Protein AF-A0A1G4Y9M9-F1 (afdb_monomer_lite)

Foldseek 3Di:
DKDWDQDDPRQTKIFWAFDADPVGTQWIDDDPWIKGFPDFPDWDDDPQKIWTWTFIFTDDPDDRHGDFIWIWMQGVVVRTIITRDGDD

Organism: NCBI:txid1960309

Structure (mmCIF, N/CA/C/O backbone):
data_AF-A0A1G4Y9M9-F1
#
_entry.id   AF-A0A1G4Y9M9-F1
#
loop_
_atom_site.group_PDB
_atom_site.id
_atom_site.type_symbol
_atom_site.label_atom_id
_atom_site.label_alt_id
_atom_site.label_comp_id
_atom_site.label_asym_id
_atom_site.label_entity_id
_atom_site.label_seq_id
_atom_site.pdbx_PDB_ins_code
_atom_site.Cartn_x
_atom_site.Cartn_y
_atom_site.Cartn_z
_atom_site.occupancy
_atom_site.B_iso_or_equiv
_atom_site.auth_seq_id
_atom_site.auth_comp_id
_atom_site.auth_asym_id
_atom_site.auth_atom_id
_atom_site.pdbx_PDB_model_num
ATOM 1 N N . MET A 1 1 ? -12.696 3.577 -6.878 1.00 46.06 1 MET A N 1
ATOM 2 C CA . MET A 1 1 ? -12.579 2.609 -7.992 1.00 46.06 1 MET A CA 1
ATOM 3 C C . MET A 1 1 ? -11.315 1.807 -7.781 1.00 46.06 1 MET A C 1
ATOM 5 O O . MET A 1 1 ? -10.288 2.403 -7.506 1.00 46.06 1 MET A O 1
ATOM 9 N N . ASN A 1 2 ? -11.403 0.487 -7.848 1.00 58.62 2 ASN A N 1
ATOM 10 C CA . ASN A 1 2 ? -10.300 -0.429 -7.593 1.00 58.62 2 ASN A CA 1
ATOM 11 C C . ASN A 1 2 ? -10.337 -1.486 -8.695 1.00 58.62 2 ASN A C 1
ATOM 13 O O . ASN A 1 2 ? -11.415 -2.021 -8.966 1.00 58.62 2 ASN A O 1
ATOM 17 N N . ARG A 1 3 ? -9.214 -1.712 -9.376 1.00 70.69 3 ARG A N 1
ATOM 18 C CA . ARG A 1 3 ? -9.150 -2.599 -10.539 1.00 70.69 3 ARG A CA 1
ATOM 19 C C . ARG A 1 3 ? -8.212 -3.748 -10.230 1.00 70.69 3 ARG A C 1
ATOM 21 O O . ARG A 1 3 ? -7.015 -3.555 -10.077 1.00 70.69 3 ARG A O 1
ATOM 28 N N . VAL A 1 4 ? -8.756 -4.953 -10.175 1.00 67.31 4 VAL A N 1
ATOM 29 C CA . VAL A 1 4 ? -7.942 -6.159 -10.052 1.00 67.31 4 VAL A CA 1
ATOM 30 C C . VAL A 1 4 ? -7.308 -6.449 -11.412 1.00 67.31 4 VAL A C 1
ATOM 32 O O . VAL A 1 4 ? -8.006 -6.524 -12.423 1.00 67.31 4 VAL A O 1
ATOM 35 N N . LEU A 1 5 ? -5.985 -6.567 -11.438 1.00 68.50 5 LEU A N 1
ATOM 36 C CA . LEU A 1 5 ? -5.199 -6.936 -12.606 1.00 68.50 5 LEU A CA 1
ATOM 37 C C . LEU A 1 5 ? -4.644 -8.348 -12.390 1.00 68.50 5 LEU A C 1
ATOM 39 O O . LEU A 1 5 ? -4.045 -8.669 -11.365 1.00 68.50 5 LEU A O 1
ATOM 43 N N . VAL A 1 6 ? -4.834 -9.222 -13.368 1.00 62.00 6 VAL A N 1
ATOM 44 C CA . VAL A 1 6 ? -4.215 -10.549 -13.335 1.00 62.00 6 VAL A CA 1
ATOM 45 C C . VAL A 1 6 ? -2.845 -10.418 -13.988 1.00 62.00 6 VAL A C 1
ATOM 47 O O . VAL A 1 6 ? -2.753 -10.169 -15.189 1.00 62.00 6 VAL A O 1
ATOM 50 N N . GLY A 1 7 ? -1.781 -10.512 -13.189 1.00 55.38 7 GLY A N 1
ATOM 51 C CA . GLY A 1 7 ? -0.409 -10.454 -13.685 1.00 55.38 7 GLY A CA 1
ATOM 52 C C . GLY A 1 7 ? -0.001 -11.751 -14.388 1.00 55.38 7 GLY A C 1
ATOM 53 O O . GLY A 1 7 ? -0.499 -12.836 -14.068 1.00 55.38 7 GLY A O 1
ATOM 54 N N . ALA A 1 8 ? 0.944 -11.655 -15.327 1.00 47.00 8 ALA A N 1
ATOM 55 C CA . ALA A 1 8 ? 1.551 -12.818 -15.969 1.00 47.00 8 ALA A CA 1
ATOM 56 C C . ALA A 1 8 ? 2.205 -13.721 -14.900 1.00 47.00 8 ALA A C 1
ATOM 58 O O . ALA A 1 8 ? 3.066 -13.277 -14.142 1.00 47.00 8 ALA A O 1
ATOM 59 N N . GLY A 1 9 ? 1.744 -14.973 -14.796 1.00 58.56 9 GLY A N 1
ATOM 60 C CA . GLY A 1 9 ? 2.160 -15.928 -13.755 1.00 58.56 9 GLY A CA 1
ATOM 61 C C . GLY A 1 9 ? 1.109 -16.233 -12.675 1.00 58.56 9 GLY A C 1
ATOM 62 O O . GLY A 1 9 ? 1.452 -16.827 -11.656 1.00 58.56 9 GLY A O 1
ATOM 63 N N . GLY A 1 10 ? -0.153 -15.822 -12.856 1.00 57.31 10 GLY A N 1
ATOM 64 C CA . GLY A 1 10 ? -1.272 -16.201 -11.974 1.00 57.31 10 GLY A CA 1
ATOM 65 C C . GLY A 1 10 ? -1.331 -15.445 -10.641 1.00 57.31 10 GLY A C 1
ATOM 66 O O . GLY A 1 10 ? -2.208 -15.699 -9.817 1.00 57.31 10 GLY A O 1
ATOM 67 N N . ARG A 1 11 ? -0.422 -14.488 -10.417 1.00 61.88 11 ARG A N 1
ATOM 68 C CA . ARG A 1 11 ? -0.462 -13.597 -9.253 1.00 61.88 11 ARG A CA 1
ATOM 69 C C . ARG A 1 11 ? -1.495 -12.503 -9.507 1.00 61.88 11 ARG A C 1
ATOM 71 O O . ARG A 1 11 ? -1.357 -11.709 -10.437 1.00 61.88 11 ARG A O 1
ATOM 78 N N . THR A 1 12 ? -2.534 -12.477 -8.681 1.00 68.12 12 THR A N 1
ATOM 79 C CA . THR A 1 12 ? -3.535 -11.408 -8.700 1.00 68.12 12 THR A CA 1
ATOM 80 C C . THR A 1 12 ? -2.921 -10.176 -8.048 1.00 68.12 12 THR A C 1
ATOM 82 O O . THR A 1 12 ? -2.591 -10.214 -6.866 1.00 68.12 12 THR A O 1
ATOM 85 N N . VAL A 1 13 ? -2.725 -9.111 -8.822 1.00 81.75 13 VAL A N 1
ATOM 86 C CA . VAL A 1 13 ? -2.234 -7.821 -8.331 1.00 81.75 13 VAL A CA 1
ATOM 87 C C . VAL A 1 13 ? -3.360 -6.805 -8.417 1.00 81.75 13 VAL A C 1
ATOM 89 O O . VAL A 1 13 ? -4.134 -6.770 -9.367 1.00 81.75 13 VAL A O 1
ATOM 92 N N . GLU A 1 14 ? -3.506 -5.977 -7.401 1.00 88.12 14 GLU A N 1
ATOM 93 C CA . GLU A 1 14 ? -4.663 -5.097 -7.290 1.00 88.12 14 GLU A CA 1
ATOM 94 C C . GLU A 1 14 ? -4.233 -3.649 -7.502 1.00 88.12 14 GLU A C 1
ATOM 96 O O . GLU A 1 14 ? -3.388 -3.145 -6.773 1.00 88.12 14 GLU A O 1
ATOM 101 N N . GLN A 1 15 ? -4.779 -2.964 -8.507 1.00 89.88 15 GLN A N 1
ATOM 102 C CA . GLN A 1 15 ? -4.473 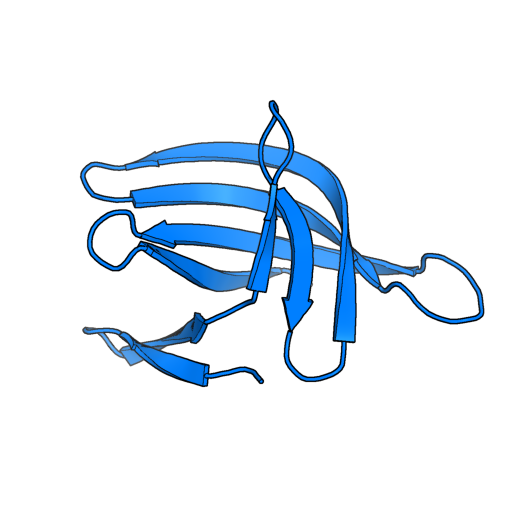-1.555 -8.722 1.00 89.88 15 GLN A CA 1
ATOM 103 C C . GLN A 1 15 ? -5.114 -0.714 -7.622 1.00 89.88 15 GLN A C 1
ATOM 105 O O . GLN A 1 15 ? -6.339 -0.601 -7.540 1.00 89.88 15 GLN A O 1
ATOM 110 N N . VAL A 1 16 ? -4.270 -0.067 -6.828 1.00 91.75 16 VAL A N 1
ATOM 111 C CA . VAL A 1 16 ? -4.682 0.787 -5.717 1.00 91.75 16 VAL A CA 1
ATOM 112 C C . VAL A 1 16 ? -4.336 2.235 -6.016 1.00 91.75 16 VAL A C 1
ATOM 114 O O . VAL A 1 16 ? -3.351 2.536 -6.687 1.00 91.75 16 VAL A O 1
ATOM 117 N N . LEU A 1 17 ? -5.153 3.152 -5.509 1.00 90.94 17 LEU A N 1
ATOM 118 C CA . LEU A 1 17 ? -4.777 4.560 -5.490 1.00 90.94 17 LEU A CA 1
ATOM 119 C C . LEU A 1 17 ? -3.851 4.777 -4.298 1.00 90.94 17 LEU A C 1
ATOM 121 O O . LEU A 1 17 ? -4.153 4.297 -3.208 1.00 90.94 17 LEU A O 1
ATOM 125 N N . VAL A 1 18 ? -2.755 5.503 -4.487 1.00 92.12 18 VAL A N 1
ATOM 126 C CA . VAL A 1 18 ? -1.780 5.770 -3.426 1.00 92.12 18 VAL A CA 1
ATOM 127 C C . VAL A 1 18 ? -1.426 7.247 -3.436 1.00 92.12 18 VAL A C 1
ATOM 129 O O . VAL A 1 18 ? -1.058 7.804 -4.468 1.00 92.12 18 VAL A O 1
ATOM 132 N N . GLU A 1 19 ? -1.514 7.861 -2.267 1.00 92.44 19 GLU A N 1
ATOM 133 C CA . GLU A 1 19 ? -0.992 9.190 -1.988 1.00 92.44 19 GLU A CA 1
ATOM 134 C C . GLU A 1 19 ? 0.466 9.062 -1.544 1.00 92.44 19 GLU A C 1
ATOM 136 O O . GLU A 1 19 ? 0.807 8.207 -0.719 1.00 92.44 19 GLU A O 1
ATOM 141 N N . ARG A 1 20 ? 1.333 9.907 -2.104 1.00 87.94 20 ARG A N 1
ATOM 142 C CA . ARG A 1 20 ? 2.776 9.913 -1.846 1.00 87.94 20 ARG A CA 1
ATOM 143 C C . ARG A 1 20 ? 3.193 11.220 -1.190 1.00 87.94 20 ARG A C 1
ATOM 145 O O . ARG A 1 20 ? 2.724 12.280 -1.593 1.00 87.94 20 ARG A O 1
ATOM 152 N N . ALA A 1 21 ? 4.142 11.136 -0.270 1.00 85.12 21 ALA A N 1
ATOM 153 C CA . ALA A 1 21 ? 4.951 12.265 0.172 1.00 85.12 21 ALA A CA 1
ATOM 154 C C . ALA A 1 21 ? 6.407 12.079 -0.287 1.00 85.12 21 ALA A C 1
ATOM 156 O O . ALA A 1 21 ? 6.747 11.073 -0.913 1.00 85.12 21 ALA A O 1
ATOM 157 N N . ALA A 1 22 ? 7.281 13.027 0.060 1.00 78.62 22 ALA A N 1
ATOM 158 C CA . ALA A 1 22 ? 8.705 12.989 -0.288 1.00 78.62 22 ALA A CA 1
ATOM 159 C C . ALA A 1 22 ? 9.423 11.686 0.141 1.00 78.62 22 ALA A C 1
ATOM 161 O O . ALA A 1 22 ? 10.417 11.314 -0.470 1.00 78.62 22 ALA A O 1
ATOM 162 N N . GLY A 1 23 ? 8.903 10.980 1.155 1.00 78.69 23 GLY A N 1
ATOM 163 C CA . GLY A 1 23 ? 9.442 9.713 1.667 1.00 78.69 23 GLY A CA 1
ATOM 164 C C . GLY A 1 23 ? 8.760 8.437 1.152 1.00 78.69 23 GLY A C 1
ATOM 165 O O . GLY A 1 23 ? 9.106 7.353 1.610 1.00 78.69 23 GLY A O 1
ATOM 166 N N . GLY A 1 24 ? 7.791 8.536 0.233 1.00 84.00 24 GLY A N 1
ATOM 167 C CA . GLY A 1 24 ? 7.070 7.381 -0.313 1.00 84.00 24 GLY A CA 1
ATOM 168 C C . GLY A 1 24 ? 5.567 7.372 0.002 1.00 84.00 24 GLY A C 1
ATOM 169 O O . GLY A 1 24 ? 4.972 8.436 0.196 1.00 84.00 24 GLY A O 1
ATOM 170 N N . PRO A 1 25 ? 4.911 6.198 -0.030 1.00 89.56 25 PRO A N 1
ATOM 171 C CA . PRO A 1 25 ? 3.466 6.087 0.154 1.00 89.56 25 PRO A CA 1
ATOM 172 C C . PRO A 1 25 ? 3.053 6.468 1.582 1.00 89.56 25 PRO A C 1
ATOM 174 O O . PRO A 1 25 ? 3.560 5.904 2.544 1.00 89.56 25 PRO A O 1
ATOM 177 N N . VAL A 1 26 ? 2.109 7.403 1.711 1.00 91.12 26 VAL A N 1
ATOM 178 C CA . VAL A 1 26 ? 1.561 7.846 3.009 1.00 91.12 26 VAL A CA 1
ATOM 179 C C . VAL A 1 26 ? 0.138 7.354 3.238 1.00 91.12 26 VAL A C 1
ATOM 181 O O . VAL A 1 26 ? -0.276 7.131 4.374 1.00 91.12 26 VAL A O 1
ATOM 184 N N . ARG A 1 27 ? -0.634 7.147 2.168 1.00 91.88 27 ARG A N 1
ATOM 185 C CA . ARG A 1 27 ? -2.003 6.623 2.235 1.00 91.88 27 ARG A CA 1
ATOM 186 C C . ARG A 1 27 ? -2.323 5.843 0.978 1.00 91.88 27 ARG A C 1
ATOM 188 O O . ARG A 1 27 ? -1.793 6.144 -0.087 1.00 91.88 27 ARG A O 1
ATOM 195 N N . PHE A 1 28 ? -3.225 4.879 1.077 1.00 92.56 28 PHE A N 1
ATOM 196 C CA . PHE A 1 28 ? -3.744 4.193 -0.097 1.00 92.56 28 PHE A CA 1
ATOM 197 C C . PHE A 1 28 ? -5.205 3.786 0.062 1.00 92.56 28 PHE A C 1
ATOM 199 O O . PHE A 1 28 ? -5.731 3.638 1.169 1.00 92.56 28 PHE A O 1
ATOM 206 N N . TRP A 1 29 ? -5.874 3.609 -1.072 1.00 91.38 29 TRP A N 1
ATOM 207 C CA . TRP A 1 29 ? -7.266 3.197 -1.143 1.00 91.38 29 TRP A CA 1
ATOM 208 C C . TRP A 1 29 ? -7.373 1.852 -1.832 1.00 91.38 29 TRP A C 1
ATOM 210 O O . TRP A 1 29 ? -6.924 1.669 -2.966 1.00 91.38 29 TRP A O 1
ATOM 220 N N . ARG A 1 30 ? -8.027 0.929 -1.132 1.00 87.25 30 ARG A N 1
ATOM 221 C CA . ARG A 1 30 ? -8.295 -0.431 -1.576 1.00 87.25 30 ARG A CA 1
ATOM 222 C C . ARG A 1 30 ? -9.805 -0.651 -1.552 1.00 87.25 30 ARG A C 1
ATOM 224 O O . ARG A 1 30 ? -10.424 -0.690 -0.488 1.00 87.25 30 ARG A O 1
ATOM 231 N N . GLY A 1 31 ? -10.430 -0.752 -2.720 1.00 86.00 31 GLY A N 1
ATOM 232 C CA . GLY A 1 31 ? -11.890 -0.834 -2.839 1.00 86.00 31 GLY A CA 1
ATOM 233 C C . GLY A 1 31 ? -12.574 0.419 -2.285 1.00 86.00 31 GLY A C 1
ATOM 234 O O . GLY A 1 31 ? -12.399 1.509 -2.826 1.00 86.00 31 GLY A O 1
ATOM 235 N N . GLN A 1 32 ? -13.358 0.249 -1.218 1.00 83.50 32 GLN A N 1
ATOM 236 C CA . GLN A 1 32 ? -13.975 1.341 -0.448 1.00 83.50 32 GLN A CA 1
ATOM 237 C C . GLN A 1 32 ? -13.200 1.680 0.840 1.00 83.50 32 GLN A C 1
ATOM 239 O O . GLN A 1 32 ? -13.556 2.619 1.547 1.00 83.50 32 GLN A O 1
ATOM 244 N N . GLY A 1 33 ? -12.158 0.912 1.174 1.00 86.56 33 GLY A N 1
ATOM 245 C CA . GLY A 1 33 ? -11.341 1.124 2.364 1.00 86.56 33 GLY A CA 1
ATOM 246 C C . GLY A 1 33 ? -10.234 2.147 2.126 1.00 86.56 33 GLY A C 1
ATOM 247 O O . GLY A 1 33 ? -9.567 2.120 1.091 1.00 86.56 33 GLY A O 1
ATOM 248 N N . ARG A 1 34 ? -10.016 3.019 3.114 1.00 90.94 34 ARG A N 1
ATOM 249 C CA . ARG A 1 34 ? -8.857 3.913 3.190 1.00 90.94 34 ARG A CA 1
ATOM 250 C C . ARG A 1 34 ? -7.875 3.381 4.228 1.00 90.94 34 ARG A C 1
ATOM 252 O O . ARG A 1 34 ? -8.285 3.025 5.334 1.00 90.94 34 ARG A O 1
ATOM 259 N N . TYR A 1 35 ? -6.601 3.365 3.872 1.00 91.19 35 TYR A N 1
ATOM 260 C CA . 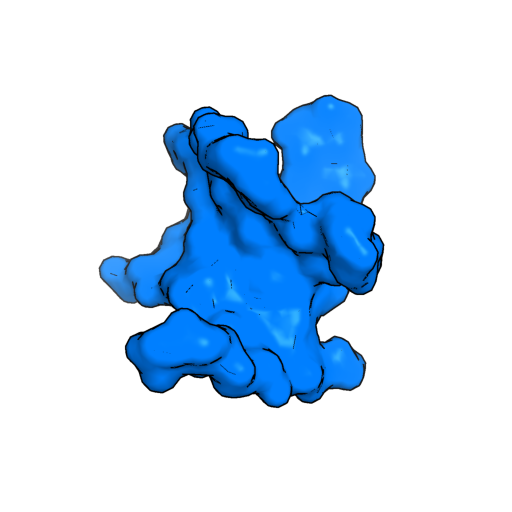TYR A 1 35 ? -5.509 2.882 4.702 1.00 91.19 35 TYR A CA 1
ATOM 261 C C . TYR A 1 35 ? -4.457 3.979 4.817 1.00 91.19 35 TYR A C 1
ATOM 263 O O . TYR A 1 35 ? -4.109 4.622 3.826 1.00 91.19 35 TYR A O 1
ATOM 271 N N . GLU A 1 36 ? -3.982 4.218 6.031 1.00 91.44 36 GLU A N 1
ATOM 272 C CA . GLU A 1 36 ? -2.894 5.155 6.302 1.00 91.44 36 GLU A CA 1
ATOM 273 C C . GLU A 1 36 ? -1.631 4.359 6.562 1.00 91.44 36 GLU A C 1
ATOM 275 O O . GLU A 1 36 ? -1.645 3.426 7.362 1.00 91.44 36 GLU A O 1
ATOM 280 N N . VAL A 1 37 ? -0.558 4.711 5.866 1.00 90.50 37 VAL A N 1
ATOM 281 C CA . VAL A 1 37 ? 0.756 4.126 6.098 1.00 90.50 37 VAL A CA 1
ATOM 282 C C . VAL A 1 37 ? 1.294 4.732 7.385 1.00 90.50 37 VAL A C 1
ATOM 284 O O . VAL A 1 37 ? 1.533 5.935 7.458 1.00 90.50 37 VAL A O 1
ATOM 287 N N . GLY A 1 38 ? 1.431 3.899 8.412 1.00 86.38 38 GLY A N 1
ATOM 288 C CA . GLY A 1 38 ? 2.011 4.302 9.688 1.00 86.38 38 GLY A CA 1
ATOM 289 C C . GLY A 1 38 ? 3.533 4.254 9.643 1.00 86.38 38 GLY A C 1
ATOM 290 O O . GLY A 1 38 ? 4.194 5.203 10.054 1.00 86.38 38 GLY A O 1
ATOM 291 N N . GLN A 1 39 ? 4.081 3.164 9.104 1.00 85.88 39 GLN A N 1
ATOM 292 C CA . GLN A 1 39 ? 5.520 2.936 9.039 1.00 85.88 39 GLN A CA 1
ATOM 293 C C . GLN A 1 39 ? 5.913 2.313 7.700 1.00 85.88 39 GLN A C 1
ATOM 295 O O . GLN A 1 39 ? 5.270 1.382 7.210 1.00 85.88 39 GLN A O 1
ATOM 300 N N . LEU A 1 40 ? 7.004 2.812 7.120 1.00 88.75 40 LEU A N 1
ATOM 301 C CA . LEU A 1 40 ? 7.700 2.138 6.033 1.00 88.75 40 LEU A CA 1
ATOM 302 C C . LEU A 1 40 ? 8.610 1.066 6.642 1.00 88.75 40 LEU A C 1
ATOM 304 O O . LEU A 1 40 ? 9.568 1.394 7.334 1.00 88.75 40 LEU A O 1
ATOM 308 N N . VAL A 1 41 ? 8.298 -0.202 6.391 1.00 88.81 41 VAL A N 1
ATOM 309 C CA . VAL A 1 41 ? 9.082 -1.350 6.873 1.00 88.81 41 VAL A CA 1
ATOM 310 C C . VAL A 1 41 ? 10.308 -1.558 5.998 1.00 88.81 41 VAL A C 1
ATOM 312 O O . VAL A 1 41 ? 11.403 -1.805 6.489 1.00 88.81 41 VAL A O 1
ATOM 315 N N . GLU A 1 42 ? 10.115 -1.496 4.682 1.00 90.62 42 GLU A N 1
ATOM 316 C CA . GLU A 1 42 ? 11.157 -1.803 3.711 1.00 90.62 42 GLU A CA 1
ATOM 317 C C . GLU A 1 42 ? 10.883 -1.063 2.403 1.00 90.62 42 GLU A C 1
ATOM 319 O O . GLU A 1 42 ? 9.742 -0.986 1.944 1.00 90.62 42 GLU A O 1
ATOM 324 N N . HIS A 1 43 ? 11.936 -0.565 1.762 1.00 91.06 43 HIS A N 1
ATOM 325 C CA . HIS A 1 43 ? 11.893 -0.097 0.381 1.00 91.06 43 HIS A CA 1
ATOM 326 C C . HIS A 1 43 ? 12.955 -0.838 -0.423 1.00 91.06 43 HIS A C 1
ATOM 328 O O . HIS A 1 43 ? 14.121 -0.881 -0.036 1.00 91.06 43 HIS A O 1
ATOM 334 N N . ARG A 1 44 ? 12.541 -1.445 -1.534 1.00 91.12 44 ARG A N 1
ATOM 335 C CA . ARG A 1 44 ? 13.415 -2.165 -2.460 1.00 91.12 44 ARG A CA 1
ATOM 336 C C . ARG A 1 44 ? 13.208 -1.656 -3.873 1.00 91.12 44 ARG A C 1
ATOM 338 O O . ARG A 1 44 ? 12.079 -1.436 -4.310 1.00 91.12 44 ARG A O 1
ATOM 345 N N . VAL A 1 45 ? 14.308 -1.509 -4.595 1.00 87.38 45 VAL A N 1
ATOM 346 C CA . VAL A 1 45 ? 14.309 -1.160 -6.015 1.00 87.38 45 VAL A CA 1
ATOM 347 C C . VAL A 1 45 ? 14.671 -2.415 -6.797 1.00 87.38 45 VAL A C 1
ATOM 349 O O . VAL A 1 45 ? 15.730 -2.998 -6.585 1.00 87.38 45 VAL A O 1
ATOM 352 N N . GLU A 1 46 ? 13.772 -2.847 -7.671 1.00 84.69 46 GLU A N 1
ATOM 353 C CA . GLU A 1 46 ? 13.985 -3.928 -8.630 1.00 84.69 46 GLU A CA 1
ATOM 354 C C . GLU A 1 46 ? 14.076 -3.333 -10.046 1.00 84.69 46 GLU A C 1
ATOM 356 O O . GLU A 1 46 ? 13.708 -2.179 -10.264 1.00 84.69 46 GLU A O 1
ATOM 361 N N . VAL A 1 47 ? 14.570 -4.120 -11.009 1.00 78.69 47 VAL A N 1
ATOM 362 C CA . VAL A 1 47 ? 14.965 -3.654 -12.358 1.00 78.69 47 VAL A CA 1
ATOM 363 C C . VAL A 1 47 ? 13.890 -2.800 -13.053 1.00 78.69 47 VAL A C 1
ATOM 365 O O . VAL A 1 47 ? 14.227 -1.773 -13.631 1.00 78.69 47 VAL A O 1
ATOM 368 N N . ASP A 1 48 ? 12.608 -3.155 -12.922 1.00 81.31 48 ASP A N 1
ATOM 369 C CA . ASP A 1 48 ? 11.490 -2.453 -13.579 1.00 81.31 48 ASP A CA 1
ATOM 370 C C . ASP A 1 48 ? 10.443 -1.887 -12.609 1.00 81.31 48 ASP A C 1
ATOM 372 O O . ASP A 1 48 ? 9.414 -1.348 -13.024 1.00 81.31 48 ASP A O 1
ATOM 376 N N . ARG A 1 49 ? 10.651 -2.037 -11.298 1.00 83.94 49 ARG A N 1
ATOM 377 C CA . ARG A 1 49 ? 9.635 -1.675 -10.306 1.00 83.94 49 ARG A CA 1
ATOM 378 C C . ARG A 1 49 ? 10.239 -1.374 -8.953 1.00 83.94 49 ARG A C 1
ATOM 380 O O . ARG A 1 49 ? 11.262 -1.920 -8.559 1.00 83.94 49 ARG A O 1
ATOM 387 N N . GLN A 1 50 ? 9.555 -0.527 -8.208 1.00 89.62 50 GLN A N 1
ATOM 388 C CA . GLN A 1 50 ? 9.916 -0.237 -6.827 1.00 89.62 50 GLN A CA 1
ATOM 389 C C . GLN A 1 50 ? 8.876 -0.861 -5.908 1.00 89.62 50 GLN A C 1
ATOM 391 O O . GLN A 1 50 ? 7.683 -0.784 -6.200 1.00 89.62 50 GLN A O 1
ATOM 396 N N . VAL A 1 51 ? 9.323 -1.485 -4.823 1.00 90.81 51 VAL A N 1
ATOM 397 C CA . VAL A 1 51 ? 8.481 -2.186 -3.854 1.00 90.81 51 VAL A CA 1
ATOM 398 C C . VAL A 1 51 ? 8.634 -1.520 -2.492 1.00 90.81 51 VAL A C 1
ATOM 400 O O . VAL A 1 51 ? 9.744 -1.364 -1.991 1.00 90.81 51 VAL A O 1
ATOM 403 N N . TRP A 1 52 ? 7.515 -1.151 -1.880 1.00 92.81 52 TRP A N 1
ATOM 404 C CA . TRP A 1 52 ? 7.432 -0.609 -0.530 1.00 92.81 52 TRP A C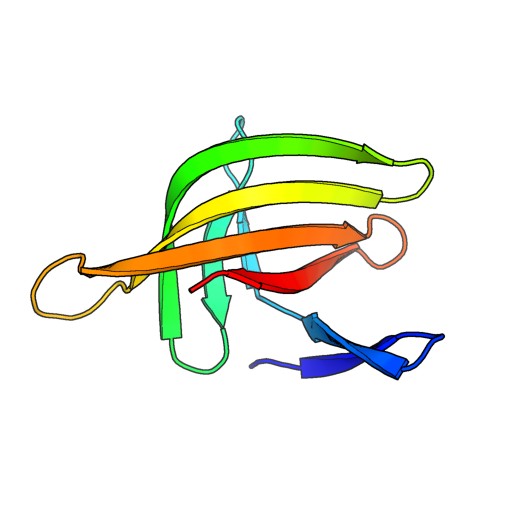A 1
ATOM 405 C C . TRP A 1 52 ? 6.620 -1.566 0.324 1.00 92.81 52 TRP A C 1
ATOM 407 O O . TRP A 1 52 ? 5.443 -1.803 0.050 1.00 92.81 52 TRP A O 1
ATOM 417 N N . ARG A 1 53 ? 7.242 -2.088 1.373 1.00 93.62 53 ARG A N 1
ATOM 418 C CA . ARG A 1 53 ? 6.551 -2.796 2.439 1.00 93.62 53 ARG A CA 1
ATOM 419 C C . ARG A 1 53 ? 6.165 -1.791 3.505 1.00 93.62 53 ARG A C 1
ATOM 421 O O . ARG A 1 53 ? 7.034 -1.139 4.078 1.00 93.62 53 ARG A O 1
ATOM 428 N N . VAL A 1 54 ? 4.875 -1.665 3.769 1.00 91.94 54 VAL A N 1
ATOM 429 C CA . VAL A 1 54 ? 4.336 -0.657 4.682 1.00 91.94 54 VAL A CA 1
ATOM 430 C C . VAL A 1 54 ? 3.414 -1.283 5.707 1.00 91.94 54 VAL A C 1
ATOM 432 O O . VAL A 1 54 ? 2.582 -2.120 5.372 1.00 91.94 54 VAL A O 1
ATOM 435 N N . GLU A 1 55 ? 3.522 -0.843 6.950 1.00 92.38 55 GLU A N 1
ATOM 436 C CA . GLU A 1 55 ? 2.503 -1.101 7.960 1.00 92.38 55 GLU A CA 1
ATOM 437 C C . GLU A 1 55 ? 1.393 -0.085 7.770 1.00 92.38 55 GLU A C 1
ATOM 439 O O . GLU A 1 55 ? 1.647 1.126 7.746 1.00 92.38 55 GLU A O 1
ATOM 444 N N . ALA A 1 56 ? 0.163 -0.568 7.629 1.00 91.25 56 ALA A N 1
ATOM 445 C CA . ALA A 1 56 ? -0.970 0.310 7.432 1.00 91.25 56 ALA A CA 1
ATOM 446 C C . ALA A 1 56 ? -2.023 0.128 8.514 1.00 91.25 56 ALA A C 1
ATOM 448 O O . ALA A 1 56 ? -2.285 -0.968 9.009 1.00 91.25 56 ALA A O 1
ATOM 449 N N . VAL A 1 57 ? -2.673 1.232 8.847 1.00 90.25 57 VAL A N 1
ATOM 450 C CA . VAL A 1 57 ? -3.833 1.271 9.729 1.00 90.25 57 VAL A CA 1
ATOM 451 C C . VAL A 1 57 ? -5.071 1.573 8.896 1.00 90.25 57 VAL A C 1
ATOM 453 O O . VAL A 1 57 ? -5.035 2.366 7.952 1.00 90.25 57 VAL A O 1
ATOM 456 N N . ARG A 1 58 ? -6.196 0.939 9.222 1.00 88.19 58 ARG A N 1
ATOM 457 C CA . ARG A 1 58 ? -7.462 1.210 8.543 1.00 88.19 58 ARG A CA 1
ATOM 458 C C . ARG A 1 58 ? -8.007 2.534 9.061 1.00 88.19 58 ARG A C 1
ATOM 460 O O . ARG A 1 58 ? -8.297 2.668 10.249 1.00 88.19 58 ARG A O 1
ATOM 467 N N . ALA A 1 59 ? -8.190 3.498 8.169 1.00 80.38 59 ALA A N 1
ATOM 468 C CA . ALA A 1 59 ? -8.776 4.780 8.520 1.00 80.38 59 ALA A CA 1
ATOM 469 C C . ALA A 1 59 ? -10.307 4.658 8.572 1.00 80.38 59 ALA A C 1
ATOM 471 O O . ALA A 1 59 ? -10.970 4.592 7.535 1.00 80.38 59 ALA A O 1
ATOM 472 N N . GLY A 1 60 ? -10.866 4.622 9.785 1.00 73.00 60 GLY A N 1
ATOM 473 C CA . GLY A 1 60 ? -12.306 4.586 10.064 1.00 73.00 60 GLY A CA 1
ATOM 474 C C . GLY A 1 60 ? -12.745 5.672 11.055 1.00 73.00 60 GLY A C 1
ATOM 475 O O . GLY A 1 60 ? -11.926 6.438 11.552 1.00 73.00 60 GLY A O 1
ATOM 476 N N . ARG A 1 61 ? -14.052 5.744 11.358 1.00 60.88 61 ARG A N 1
ATOM 477 C CA . ARG A 1 61 ? -14.631 6.756 12.274 1.00 60.88 61 ARG A CA 1
ATOM 478 C C . ARG A 1 61 ? -14.202 6.605 13.742 1.00 60.88 61 ARG A C 1
ATOM 480 O O . ARG A 1 61 ? -14.455 7.503 14.537 1.00 60.88 61 ARG A O 1
ATOM 487 N N . SER A 1 62 ? -13.597 5.484 14.121 1.00 57.56 62 SER A N 1
ATOM 488 C CA . SER A 1 62 ? -13.334 5.144 15.520 1.00 57.56 62 SER A CA 1
ATOM 489 C C . SER A 1 62 ? -12.032 4.347 15.598 1.00 57.56 62 SER A C 1
ATOM 491 O O . SER A 1 62 ? -12.043 3.141 15.392 1.00 57.56 62 SER A O 1
ATOM 493 N N . ARG A 1 63 ? -10.924 5.046 15.881 1.00 61.03 63 ARG A N 1
ATOM 494 C CA . ARG A 1 63 ? -9.538 4.540 15.983 1.00 61.03 63 ARG A CA 1
ATOM 495 C C . ARG A 1 63 ? -8.899 4.020 14.685 1.00 61.03 63 ARG A C 1
ATOM 497 O O . ARG A 1 63 ? -9.492 3.299 13.890 1.00 61.03 63 ARG A O 1
ATOM 504 N N . THR A 1 64 ? -7.632 4.389 14.518 1.00 67.94 64 THR A N 1
ATOM 505 C CA . THR A 1 64 ? -6.664 3.759 13.622 1.00 67.94 64 THR A CA 1
ATOM 506 C C . THR A 1 64 ? -6.373 2.354 14.145 1.00 67.94 64 THR A C 1
ATOM 508 O O . THR A 1 64 ? -5.547 2.161 15.033 1.00 67.94 64 THR A O 1
ATOM 511 N N . SER A 1 65 ? -7.104 1.360 13.644 1.00 78.81 65 SER A N 1
ATOM 512 C CA . SER A 1 65 ? -6.799 -0.047 13.918 1.00 78.81 65 SER A CA 1
ATOM 513 C C . SER A 1 65 ? -5.724 -0.521 12.951 1.00 78.81 65 SER A C 1
ATOM 515 O O . SER A 1 65 ? -5.856 -0.300 11.744 1.00 78.81 65 SER A O 1
ATOM 517 N N . PHE A 1 66 ? -4.685 -1.179 13.470 1.00 84.00 66 PHE A N 1
ATOM 518 C CA . PHE A 1 66 ? -3.707 -1.888 12.646 1.00 84.00 66 PHE A CA 1
ATOM 519 C C . PHE A 1 66 ? -4.434 -2.809 11.664 1.00 84.00 66 PHE A C 1
ATOM 521 O O . PHE A 1 66 ? -5.349 -3.536 12.050 1.00 84.00 66 PHE A O 1
ATOM 528 N N . ALA A 1 67 ? -4.084 -2.695 10.386 1.00 86.75 67 ALA A N 1
ATOM 529 C CA . ALA A 1 67 ? -4.748 -3.402 9.300 1.00 86.75 67 ALA A CA 1
ATOM 530 C C . ALA A 1 67 ? -3.863 -4.462 8.640 1.00 86.75 67 ALA A C 1
ATOM 532 O O . ALA A 1 67 ? -4.359 -5.168 7.765 1.00 86.75 67 ALA A O 1
ATOM 533 N N . GLY A 1 68 ? -2.587 -4.540 9.024 1.00 90.50 68 GLY A N 1
ATOM 534 C CA . GLY A 1 68 ? -1.609 -5.465 8.461 1.00 90.50 68 GLY A CA 1
ATOM 535 C C . GLY A 1 68 ? -0.442 -4.762 7.774 1.00 90.50 68 GLY A C 1
ATOM 536 O O . GLY A 1 68 ? -0.339 -3.528 7.740 1.00 90.50 68 GLY A O 1
ATOM 537 N N . VAL A 1 69 ? 0.432 -5.582 7.197 1.00 92.56 69 VAL A N 1
ATOM 538 C CA . VAL A 1 69 ? 1.563 -5.131 6.383 1.00 92.56 69 VAL A CA 1
ATOM 539 C C . VAL A 1 69 ? 1.229 -5.342 4.910 1.00 92.56 69 VAL A C 1
ATOM 541 O O . VAL A 1 69 ? 0.693 -6.376 4.516 1.00 92.56 69 VAL A O 1
ATOM 544 N N . PHE A 1 70 ? 1.543 -4.365 4.069 1.00 91.38 70 PHE A N 1
ATOM 54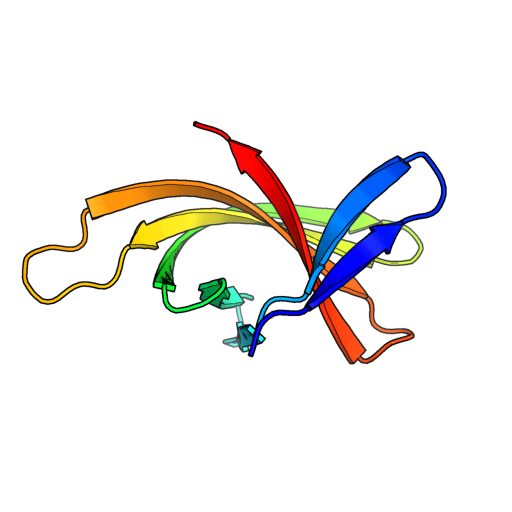5 C CA . PHE A 1 70 ? 1.189 -4.354 2.654 1.00 91.38 70 PHE A CA 1
ATOM 546 C C . PHE A 1 70 ? 2.442 -4.172 1.803 1.00 91.38 70 PHE A C 1
ATOM 548 O O . PHE A 1 70 ? 3.234 -3.268 2.055 1.00 91.38 70 PHE A O 1
ATOM 555 N N . ASP A 1 71 ? 2.593 -4.996 0.767 1.00 92.44 71 ASP A N 1
ATOM 556 C CA . ASP A 1 71 ? 3.604 -4.794 -0.271 1.00 92.44 71 ASP A CA 1
ATOM 557 C C . ASP A 1 71 ? 2.962 -4.013 -1.426 1.00 92.44 71 ASP A C 1
ATOM 559 O O . ASP A 1 71 ? 2.181 -4.559 -2.215 1.00 92.44 71 ASP A O 1
ATOM 563 N N . LEU A 1 72 ? 3.284 -2.723 -1.514 1.00 92.44 72 LEU A N 1
ATOM 564 C CA . LEU A 1 72 ? 2.894 -1.826 -2.597 1.00 92.44 72 LEU A CA 1
ATOM 565 C C . LEU A 1 72 ? 4.012 -1.753 -3.631 1.00 92.44 72 LEU A C 1
ATOM 567 O O . LEU A 1 72 ? 5.185 -1.670 -3.292 1.00 92.44 72 LEU A O 1
ATOM 571 N N . THR A 1 73 ? 3.661 -1.758 -4.907 1.00 92.00 73 THR A N 1
ATOM 572 C CA . THR A 1 73 ? 4.609 -1.676 -6.016 1.00 92.00 73 THR A CA 1
ATOM 573 C C . THR A 1 73 ? 4.245 -0.530 -6.940 1.00 92.00 73 THR A C 1
ATOM 575 O O . THR A 1 73 ? 3.086 -0.383 -7.323 1.00 92.00 73 THR A O 1
ATOM 578 N N . TRP A 1 74 ? 5.237 0.269 -7.311 1.00 90.69 74 TRP A N 1
ATOM 579 C CA . TRP A 1 74 ? 5.112 1.281 -8.352 1.00 90.69 74 TRP A CA 1
ATOM 580 C C . TRP A 1 74 ? 5.618 0.723 -9.666 1.00 90.69 74 TRP A C 1
ATOM 582 O O . TRP A 1 74 ? 6.772 0.298 -9.752 1.00 90.69 74 TRP A O 1
ATOM 592 N N . GLU A 1 75 ? 4.758 0.778 -10.675 1.00 89.38 75 GLU A N 1
ATOM 593 C CA . GLU A 1 75 ? 5.080 0.428 -12.049 1.00 89.38 75 GLU A CA 1
ATOM 594 C C . GLU A 1 75 ? 5.191 1.726 -12.868 1.00 89.38 75 GLU A C 1
ATOM 596 O O . GLU A 1 75 ? 4.165 2.272 -13.285 1.00 89.38 75 GLU A O 1
ATOM 601 N N . PRO A 1 76 ? 6.411 2.261 -13.080 1.00 83.88 76 PRO A N 1
ATOM 602 C CA . PRO A 1 76 ? 6.601 3.542 -13.762 1.00 83.88 76 PRO A CA 1
ATOM 603 C C . PRO A 1 76 ? 6.159 3.498 -15.229 1.00 83.88 76 PRO A C 1
ATOM 605 O O . PRO A 1 76 ? 5.674 4.496 -15.748 1.00 83.88 76 PRO A O 1
ATOM 608 N N . SER A 1 77 ? 6.272 2.341 -15.886 1.00 86.94 77 SER A N 1
ATOM 609 C CA . SER A 1 77 ? 5.883 2.141 -17.288 1.00 86.94 77 SER A CA 1
ATOM 610 C C . SER A 1 77 ? 4.379 2.273 -17.541 1.00 86.94 77 SER A C 1
ATOM 612 O O . SER A 1 77 ? 3.971 2.537 -18.669 1.00 86.94 77 SER A O 1
ATOM 614 N N . ALA A 1 78 ? 3.555 2.111 -16.507 1.00 86.31 78 ALA A N 1
ATOM 615 C CA . ALA A 1 78 ? 2.103 2.221 -16.597 1.00 86.31 78 ALA A CA 1
ATOM 616 C C . ALA A 1 78 ? 1.519 3.278 -15.647 1.00 86.31 78 ALA A C 1
ATOM 618 O O . ALA A 1 78 ? 0.302 3.304 -15.455 1.00 86.31 78 ALA A O 1
ATOM 619 N N . ASP A 1 79 ? 2.384 4.103 -15.045 1.00 88.06 79 ASP A N 1
ATOM 620 C CA . ASP A 1 79 ? 2.045 5.180 -14.109 1.00 88.06 79 ASP A CA 1
ATOM 621 C C . ASP A 1 79 ? 1.013 4.757 -13.045 1.00 88.06 79 ASP A C 1
ATOM 623 O O . ASP A 1 79 ? 0.013 5.427 -12.783 1.00 88.06 79 ASP A O 1
ATOM 627 N N . ARG A 1 80 ? 1.211 3.573 -12.448 1.00 89.31 80 ARG A N 1
ATOM 628 C CA . ARG A 1 80 ? 0.239 2.994 -11.510 1.00 89.31 80 ARG A CA 1
ATOM 629 C C . ARG A 1 80 ? 0.866 2.295 -10.323 1.00 89.31 80 ARG A C 1
ATOM 631 O O . ARG A 1 80 ? 1.962 1.739 -10.372 1.00 89.31 80 ARG A O 1
ATOM 638 N N . TRP A 1 81 ? 0.081 2.273 -9.255 1.00 92.06 81 TRP A N 1
ATOM 639 C CA . TRP A 1 81 ? 0.369 1.533 -8.042 1.00 92.06 81 TRP A CA 1
ATOM 640 C C 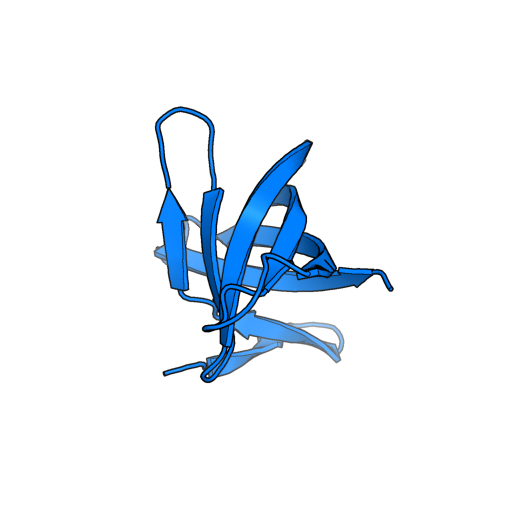. TRP A 1 81 ? -0.397 0.225 -7.983 1.00 92.06 81 TRP A C 1
ATOM 642 O O . TRP A 1 81 ? -1.588 0.166 -8.290 1.00 92.06 81 TRP A O 1
ATOM 652 N N . LEU A 1 82 ? 0.296 -0.809 -7.526 1.00 91.81 82 LEU A N 1
ATOM 653 C CA . LEU A 1 82 ? -0.219 -2.158 -7.388 1.00 91.81 82 LEU A CA 1
ATOM 654 C C . LEU A 1 82 ? -0.020 -2.633 -5.949 1.00 91.81 82 LEU A C 1
ATOM 656 O O . LEU A 1 82 ? 1.071 -2.532 -5.400 1.00 91.81 82 LEU A O 1
ATOM 660 N N . LEU A 1 83 ? -1.060 -3.189 -5.348 1.00 90.38 83 LEU A N 1
ATOM 661 C CA . LEU A 1 83 ? -0.976 -3.991 -4.143 1.00 90.38 83 LEU A CA 1
ATOM 662 C C . LEU A 1 83 ? -0.646 -5.428 -4.556 1.00 90.38 83 LEU A C 1
ATOM 664 O O . LEU A 1 83 ? -1.418 -6.0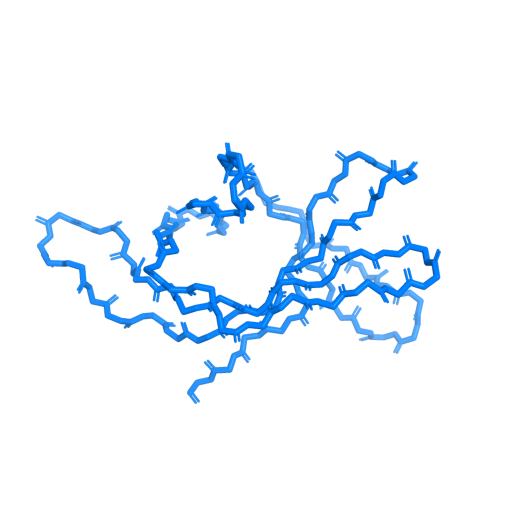75 -5.268 1.00 90.38 83 LEU A O 1
ATOM 668 N N . VAL A 1 84 ? 0.519 -5.908 -4.125 1.00 86.06 84 VAL A N 1
ATOM 669 C CA . VAL A 1 84 ? 1.072 -7.211 -4.526 1.00 86.06 84 VAL A CA 1
ATOM 670 C C . VAL A 1 84 ? 0.858 -8.268 -3.454 1.00 86.06 84 VAL A C 1
ATOM 672 O O . VAL A 1 84 ? 0.647 -9.440 -3.772 1.00 86.06 84 VAL A O 1
ATOM 675 N N . ARG A 1 85 ? 0.919 -7.875 -2.179 1.00 85.44 85 ARG A N 1
ATOM 676 C CA . ARG A 1 85 ? 0.736 -8.795 -1.058 1.00 85.44 85 ARG A CA 1
ATOM 677 C C . ARG A 1 85 ? 0.171 -8.080 0.160 1.00 85.44 85 ARG A C 1
ATOM 679 O O . ARG A 1 85 ? 0.525 -6.937 0.433 1.00 85.44 85 ARG A O 1
ATOM 686 N N . VAL A 1 86 ? -0.682 -8.793 0.882 1.00 85.38 86 VAL A N 1
ATOM 687 C CA . VAL A 1 86 ? -1.119 -8.456 2.237 1.00 85.38 86 VAL A CA 1
ATOM 688 C C . VAL A 1 86 ? -0.537 -9.522 3.154 1.00 85.38 86 VAL A C 1
ATOM 690 O O . VAL A 1 86 ? -0.625 -10.708 2.830 1.00 85.38 86 VAL A O 1
ATOM 693 N N . HIS A 1 87 ? 0.084 -9.099 4.245 1.00 82.75 87 HIS A N 1
ATOM 694 C CA . HIS A 1 87 ? 0.569 -9.967 5.311 1.00 82.75 87 HIS A CA 1
ATOM 695 C C . HIS A 1 87 ? -0.327 -9.720 6.535 1.00 82.75 87 HIS A C 1
ATOM 697 O O . HIS A 1 87 ? -0.506 -8.559 6.921 1.00 82.75 87 HIS A O 1
ATOM 703 N N . ASP A 1 88 ? -0.935 -10.793 7.047 1.00 71.56 88 ASP A N 1
ATOM 704 C CA . ASP A 1 88 ? -1.766 -10.826 8.266 1.00 71.56 88 ASP A CA 1
ATOM 705 C C . ASP A 1 88 ? -0.889 -10.969 9.517 1.00 71.56 88 ASP A C 1
ATOM 707 O O . ASP A 1 88 ? 0.124 -11.707 9.428 1.00 71.56 88 ASP A O 1
#

Secondary structure (DSSP, 8-state):
--EEEE-TTS-EEEEEEEEEETTEEEEEEETTEEEEEEEEEEEEEETTEEEEEEEEEE--SS--EEEEEEEEEEEGGGTEEEEEEEE-

Sequence (88 aa):
MNRVLVGAGGRTVEQVLVERAAGGPVRFWRGQGRYEVGQLVEHRVEVDRQVWRVEAVRAGRSRTSFAGVFDLTWEPSADRWLLVRVHD

Radius of gyration: 12.55 Å; chains: 1; bounding box: 30×29×33 Å

pLDDT: mean 82.82, std 11.71, range [46.06, 93.62]